Protein AF-A0A522PBI0-F1 (afdb_monomer_lite)

Structure (mmCIF, N/CA/C/O backbone):
data_AF-A0A522PBI0-F1
#
_entry.id   AF-A0A522PBI0-F1
#
loop_
_atom_site.group_PDB
_atom_site.id
_atom_site.type_symbol
_atom_site.label_atom_id
_atom_site.label_alt_id
_atom_site.label_comp_id
_atom_site.label_asym_id
_atom_site.label_entity_id
_atom_site.label_seq_id
_atom_site.pdbx_PDB_ins_code
_atom_site.Cartn_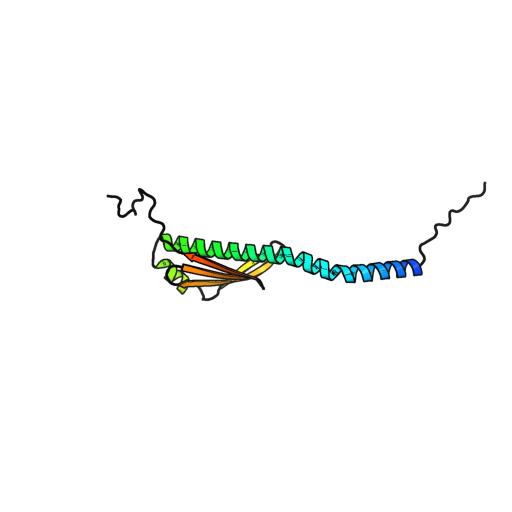x
_atom_site.Cartn_y
_atom_site.Cartn_z
_atom_site.occupancy
_atom_site.B_iso_or_equiv
_atom_site.auth_seq_id
_atom_site.auth_comp_id
_atom_site.auth_asym_id
_atom_site.auth_atom_id
_atom_site.pdbx_PDB_model_num
ATOM 1 N N . MET A 1 1 ? 15.827 -2.558 -77.755 1.00 40.59 1 MET A N 1
ATOM 2 C CA . MET A 1 1 ? 15.287 -2.103 -76.453 1.00 40.59 1 MET A CA 1
ATOM 3 C C . MET A 1 1 ? 16.344 -2.374 -75.387 1.00 40.59 1 MET A C 1
ATOM 5 O O . MET A 1 1 ? 16.616 -3.532 -75.110 1.00 40.59 1 MET A O 1
ATOM 9 N N . LYS A 1 2 ? 17.043 -1.344 -74.885 1.00 42.75 2 LYS A N 1
ATOM 10 C CA . LYS A 1 2 ? 18.092 -1.505 -73.859 1.00 42.75 2 LYS A CA 1
ATOM 11 C C . LYS A 1 2 ? 17.439 -1.462 -72.476 1.00 42.75 2 LYS A C 1
ATOM 13 O O . LYS A 1 2 ? 16.909 -0.425 -72.088 1.00 42.75 2 LYS A O 1
ATOM 18 N N . ALA A 1 3 ? 17.465 -2.582 -71.759 1.00 52.06 3 ALA A N 1
ATOM 19 C CA . ALA A 1 3 ? 17.023 -2.655 -70.374 1.00 52.06 3 ALA A CA 1
ATOM 20 C C . ALA A 1 3 ? 18.019 -1.891 -69.488 1.00 52.0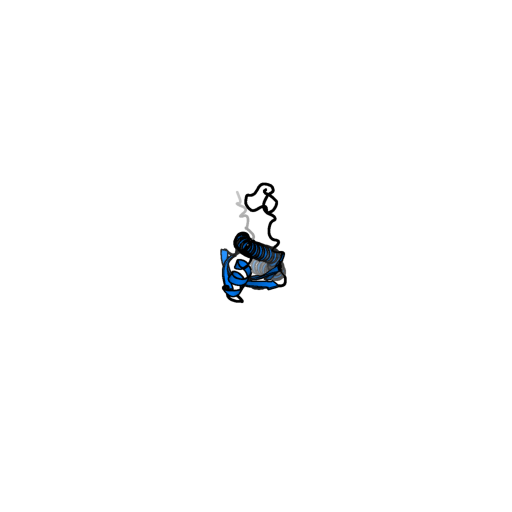6 3 ALA A C 1
ATOM 22 O O . ALA A 1 3 ? 19.147 -2.330 -69.266 1.00 52.06 3 ALA A O 1
ATOM 23 N N . VAL A 1 4 ? 1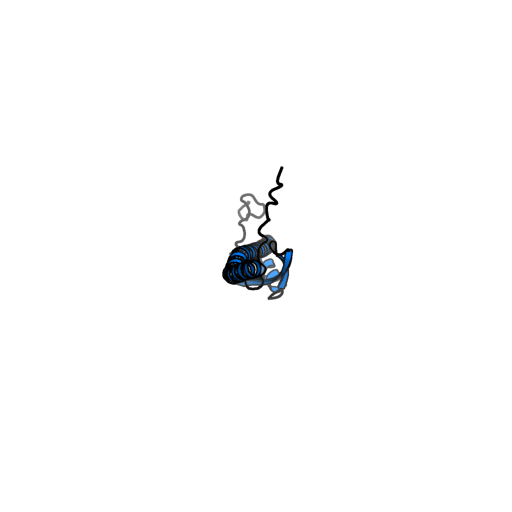7.609 -0.717 -69.011 1.00 50.19 4 VAL A N 1
ATOM 24 C CA . VAL A 1 4 ? 18.329 0.023 -67.975 1.00 50.19 4 VAL A CA 1
ATOM 25 C C . VAL A 1 4 ? 18.123 -0.733 -66.667 1.00 50.19 4 VAL A C 1
ATOM 27 O O . VAL A 1 4 ? 17.079 -0.622 -66.028 1.00 50.19 4 VAL A O 1
ATOM 30 N N . VAL A 1 5 ? 19.112 -1.537 -66.279 1.00 55.44 5 VAL A N 1
ATOM 31 C CA . VAL A 1 5 ? 19.156 -2.154 -64.952 1.00 55.44 5 VAL A CA 1
ATOM 32 C C . VAL A 1 5 ? 19.304 -1.020 -63.938 1.00 55.44 5 VAL A C 1
ATOM 34 O O . VAL A 1 5 ? 20.379 -0.437 -63.790 1.00 55.44 5 VAL A O 1
ATOM 37 N N . ARG A 1 6 ? 18.206 -0.664 -63.260 1.00 55.50 6 ARG A N 1
ATOM 38 C CA . ARG A 1 6 ? 18.229 0.211 -62.084 1.00 55.50 6 ARG A CA 1
ATOM 39 C C . ARG A 1 6 ? 19.097 -0.468 -61.028 1.00 55.50 6 ARG A C 1
ATOM 41 O O . ARG A 1 6 ? 18.646 -1.365 -60.325 1.00 55.50 6 ARG A O 1
ATOM 48 N N . ARG A 1 7 ? 20.361 -0.057 -60.941 1.00 53.59 7 ARG A N 1
ATOM 49 C CA . ARG A 1 7 ? 21.283 -0.458 -59.878 1.00 53.59 7 ARG A CA 1
ATOM 50 C C . ARG A 1 7 ? 20.688 0.052 -58.565 1.00 53.59 7 ARG A C 1
ATOM 52 O O . ARG A 1 7 ? 20.769 1.245 -58.278 1.00 53.59 7 ARG A O 1
ATOM 59 N N . ALA A 1 8 ? 20.038 -0.827 -57.808 1.00 58.94 8 ALA A N 1
ATOM 60 C CA . ALA A 1 8 ? 19.704 -0.554 -56.421 1.00 58.94 8 ALA A CA 1
ATOM 61 C C . ALA A 1 8 ? 21.031 -0.246 -55.716 1.00 58.94 8 ALA A C 1
ATOM 63 O O . ALA A 1 8 ? 21.901 -1.112 -55.617 1.00 58.94 8 ALA A O 1
ATOM 64 N N . ARG A 1 9 ? 21.247 1.019 -55.343 1.00 60.62 9 ARG A N 1
ATOM 65 C CA . ARG A 1 9 ? 22.403 1.431 -54.545 1.00 60.62 9 ARG A CA 1
ATOM 66 C C . ARG A 1 9 ? 22.200 0.818 -53.163 1.00 60.62 9 ARG A C 1
ATOM 68 O O . ARG A 1 9 ? 21.467 1.368 -52.350 1.00 60.62 9 ARG A O 1
ATOM 75 N N . GLY A 1 10 ? 22.740 -0.382 -52.969 1.00 59.94 10 GLY A N 1
ATOM 76 C CA . GLY A 1 10 ? 22.732 -1.060 -51.682 1.00 59.94 10 GLY A CA 1
ATOM 77 C C . GLY A 1 10 ? 23.488 -0.216 -50.665 1.00 59.94 10 GLY A C 1
ATOM 78 O O . GLY A 1 10 ? 24.574 0.279 -50.965 1.00 59.94 10 GLY A O 1
ATOM 79 N N . PHE A 1 11 ? 22.876 -0.044 -49.499 1.00 61.94 11 PHE A N 1
ATOM 80 C CA . PHE A 1 11 ? 23.468 0.584 -48.324 1.00 61.94 11 PHE A CA 1
ATOM 81 C C . PHE A 1 11 ? 24.861 -0.013 -48.081 1.00 61.94 11 PHE A C 1
ATOM 83 O O . PHE A 1 11 ? 25.011 -1.236 -47.997 1.00 61.94 11 PHE A O 1
ATOM 90 N N . GLY A 1 12 ? 25.891 0.829 -48.031 1.00 81.31 12 GLY A N 1
ATOM 91 C CA . GLY A 1 12 ? 27.254 0.353 -47.804 1.00 81.31 12 GLY A CA 1
ATOM 92 C C . GLY A 1 12 ? 27.410 -0.190 -46.382 1.00 81.31 12 GLY A C 1
ATOM 93 O O . GLY A 1 12 ? 26.799 0.328 -45.451 1.00 81.31 12 GLY A O 1
ATOM 94 N N . LEU A 1 13 ? 28.273 -1.191 -46.178 1.00 81.69 13 LEU A N 1
ATOM 95 C CA . LEU A 1 13 ? 28.585 -1.718 -44.836 1.00 81.69 13 LEU A CA 1
ATOM 96 C C . LEU A 1 13 ? 29.036 -0.604 -43.871 1.00 81.69 13 LEU A C 1
ATOM 98 O O . LEU A 1 13 ? 28.655 -0.589 -42.705 1.00 81.69 13 LEU A O 1
ATOM 102 N N . VAL A 1 14 ? 29.783 0.375 -44.385 1.00 83.69 14 VAL A N 1
ATOM 103 C CA . VAL A 1 14 ? 30.196 1.573 -43.638 1.00 83.69 14 VAL A CA 1
ATOM 104 C C . VAL A 1 14 ? 28.991 2.412 -43.206 1.00 83.69 14 VAL A C 1
ATOM 106 O O . VAL A 1 14 ? 28.922 2.845 -42.061 1.00 83.69 14 VAL A O 1
ATOM 109 N N . GLU A 1 15 ? 28.014 2.603 -44.090 1.00 83.19 15 GLU A N 1
ATOM 110 C CA . GLU A 1 15 ? 26.797 3.369 -43.810 1.00 83.19 15 GLU A CA 1
ATOM 111 C C . GLU A 1 15 ? 25.956 2.684 -42.722 1.00 83.19 15 GLU A C 1
ATOM 113 O O . GLU A 1 15 ? 25.477 3.340 -41.800 1.00 83.19 15 GLU A O 1
ATOM 118 N N . ALA A 1 16 ? 25.873 1.349 -42.750 1.00 85.19 16 ALA A N 1
ATOM 119 C CA . ALA A 1 16 ? 25.211 0.568 -41.706 1.00 85.19 16 ALA A CA 1
ATOM 120 C C . ALA A 1 16 ? 25.903 0.700 -40.336 1.00 85.19 16 ALA A C 1
ATOM 122 O O . ALA A 1 16 ? 25.226 0.860 -39.321 1.00 85.19 16 ALA A O 1
ATOM 123 N N . ILE A 1 17 ? 27.241 0.682 -40.293 1.00 88.25 17 ILE A N 1
ATOM 124 C CA . ILE A 1 17 ? 28.011 0.866 -39.050 1.00 88.25 17 ILE A CA 1
ATOM 125 C C . ILE A 1 17 ? 27.796 2.270 -38.481 1.00 88.25 17 ILE A C 1
ATOM 127 O O . ILE A 1 17 ? 27.589 2.418 -37.277 1.00 88.25 17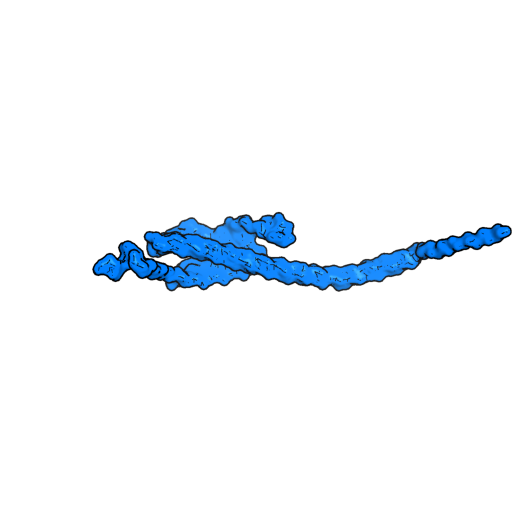 ILE A O 1
ATOM 131 N N . VAL A 1 18 ? 27.803 3.298 -39.335 1.00 90.25 18 VAL A N 1
ATOM 132 C CA . VAL A 1 18 ? 27.554 4.682 -38.911 1.00 90.25 18 VAL A CA 1
ATOM 133 C C . VAL A 1 18 ? 26.144 4.825 -38.339 1.00 90.25 18 VAL A C 1
ATOM 135 O O . VAL A 1 18 ? 25.986 5.378 -37.251 1.00 90.25 18 VAL A O 1
ATOM 138 N N . VAL A 1 19 ? 25.127 4.276 -39.010 1.00 91.50 19 VAL A N 1
ATOM 139 C CA . VAL A 1 19 ? 23.743 4.295 -38.509 1.00 91.50 19 VAL A CA 1
ATOM 140 C C . VAL A 1 19 ? 23.633 3.568 -37.168 1.00 91.50 19 VAL A C 1
ATOM 142 O O . VAL A 1 19 ? 23.056 4.118 -36.231 1.00 91.50 19 VAL A O 1
ATOM 145 N N . LEU A 1 20 ? 24.230 2.381 -37.028 1.00 91.12 20 LEU A N 1
ATOM 146 C CA . LEU A 1 20 ? 24.244 1.646 -35.758 1.00 91.12 20 LEU A CA 1
ATOM 147 C C . LEU A 1 20 ? 24.949 2.428 -34.644 1.00 91.12 20 LEU A C 1
ATOM 149 O O . LEU A 1 20 ? 24.462 2.440 -33.516 1.00 91.12 20 LEU A O 1
ATOM 153 N N . GLY A 1 21 ? 26.048 3.119 -34.953 1.00 89.38 21 GLY A N 1
ATOM 154 C CA . GLY A 1 21 ? 26.751 3.980 -34.002 1.00 89.38 21 GLY A CA 1
ATOM 155 C C . GLY A 1 21 ? 25.884 5.143 -33.518 1.00 89.38 21 GLY A C 1
ATOM 156 O O . GLY A 1 21 ? 25.787 5.380 -32.315 1.00 89.38 21 GLY A O 1
ATOM 157 N N . ILE A 1 22 ? 25.191 5.827 -34.435 1.00 92.88 22 ILE A N 1
ATOM 158 C CA . ILE A 1 22 ? 24.268 6.919 -34.091 1.00 92.88 22 ILE A CA 1
ATOM 159 C C . ILE A 1 22 ? 23.124 6.398 -33.218 1.00 92.88 22 ILE A C 1
ATOM 161 O O . ILE A 1 22 ? 22.823 7.005 -32.188 1.00 92.88 22 ILE A O 1
ATOM 165 N N . VAL A 1 23 ? 22.517 5.266 -33.591 1.00 92.06 23 VAL A N 1
ATOM 166 C CA . VAL A 1 23 ? 21.437 4.627 -32.821 1.00 92.06 23 VAL A CA 1
ATOM 167 C C . VAL A 1 23 ? 21.922 4.232 -31.426 1.00 92.06 23 VAL A C 1
ATOM 169 O O . VAL A 1 23 ? 21.246 4.514 -30.442 1.00 92.06 23 VAL A O 1
ATOM 172 N N . ALA A 1 24 ? 23.109 3.638 -31.307 1.00 90.44 24 ALA A N 1
ATOM 173 C CA . ALA A 1 24 ? 23.665 3.245 -30.016 1.00 90.44 24 ALA A CA 1
ATOM 174 C C . ALA A 1 24 ? 23.884 4.455 -29.093 1.00 90.44 24 ALA A C 1
ATOM 176 O O . ALA A 1 24 ? 23.491 4.416 -27.927 1.00 90.44 24 ALA A O 1
ATOM 177 N N . ILE A 1 25 ? 24.443 5.551 -29.619 1.00 91.56 25 ILE A N 1
ATOM 178 C CA . ILE A 1 25 ? 24.665 6.788 -28.856 1.00 91.56 25 ILE A CA 1
ATOM 179 C C . ILE A 1 25 ? 23.330 7.416 -28.434 1.00 91.56 25 ILE A C 1
ATOM 181 O O . ILE A 1 25 ? 23.177 7.823 -27.282 1.00 91.56 25 ILE A O 1
ATOM 185 N N . THR A 1 26 ? 22.341 7.463 -29.332 1.00 90.50 26 THR A N 1
ATOM 186 C CA . THR A 1 26 ? 21.016 8.018 -29.004 1.00 90.50 26 THR A CA 1
ATOM 187 C C . THR A 1 26 ? 20.281 7.173 -27.970 1.00 90.50 26 THR A C 1
ATOM 189 O O . THR A 1 26 ? 19.737 7.728 -27.017 1.00 90.50 26 THR A O 1
ATOM 192 N N . VAL A 1 27 ? 20.306 5.843 -28.086 1.00 90.25 27 VAL A N 1
ATOM 193 C CA . VAL A 1 27 ? 19.708 4.952 -27.080 1.00 90.25 27 VAL A CA 1
ATOM 194 C C . VAL A 1 27 ? 20.407 5.112 -25.732 1.00 90.25 27 VAL A C 1
ATOM 196 O O . VAL A 1 27 ? 19.726 5.252 -24.719 1.00 90.25 27 VAL A O 1
ATOM 199 N N . ALA A 1 28 ? 21.742 5.164 -25.702 1.00 86.38 28 ALA A N 1
ATOM 200 C CA . ALA A 1 28 ? 22.496 5.364 -24.465 1.00 86.38 28 ALA A CA 1
ATOM 201 C C . ALA A 1 28 ? 22.165 6.706 -23.786 1.00 86.38 28 ALA A C 1
ATOM 203 O O . ALA A 1 28 ? 22.040 6.759 -22.563 1.00 86.38 28 ALA A O 1
ATOM 204 N N . ALA A 1 29 ? 21.966 7.772 -24.567 1.00 86.12 29 ALA A N 1
ATOM 205 C CA . ALA A 1 29 ? 21.590 9.084 -24.047 1.00 86.12 29 ALA A CA 1
ATOM 206 C C . ALA A 1 29 ? 20.147 9.127 -23.504 1.00 86.12 29 ALA A C 1
ATOM 208 O O . ALA A 1 29 ? 19.880 9.797 -22.507 1.00 86.12 29 ALA A O 1
ATOM 209 N N . VAL A 1 30 ? 19.211 8.409 -24.135 1.00 86.75 30 VAL A N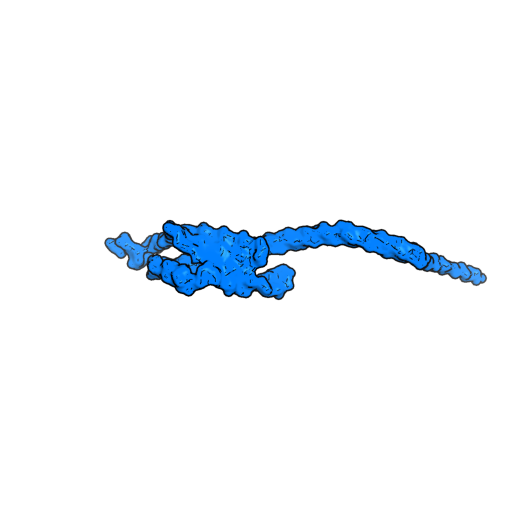 1
ATOM 210 C CA . VAL A 1 30 ? 17.773 8.461 -23.803 1.00 86.75 30 VAL A CA 1
ATOM 211 C C . VAL A 1 30 ? 17.370 7.435 -22.734 1.00 86.75 30 VAL A C 1
ATOM 213 O O . VAL A 1 30 ? 16.464 7.695 -21.940 1.00 86.75 30 VAL A O 1
ATOM 216 N N . ALA A 1 31 ? 18.058 6.295 -22.650 1.00 82.81 31 ALA A N 1
ATOM 217 C CA . ALA A 1 31 ? 17.786 5.235 -21.678 1.00 82.81 31 ALA A CA 1
ATOM 218 C C . ALA A 1 31 ? 17.663 5.715 -20.212 1.00 82.81 31 ALA A C 1
ATOM 220 O O . ALA A 1 31 ? 16.660 5.382 -19.574 1.00 82.81 31 ALA A O 1
ATOM 221 N N . PRO A 1 32 ? 18.591 6.518 -19.642 1.00 78.62 32 PRO A N 1
ATOM 222 C CA . PRO A 1 32 ? 18.458 6.973 -18.255 1.00 78.62 32 PRO A CA 1
ATOM 223 C C . PRO A 1 32 ? 17.228 7.867 -18.040 1.00 78.62 32 PRO A C 1
ATOM 225 O O . PRO A 1 32 ? 16.554 7.747 -17.016 1.00 78.62 32 PRO A O 1
ATOM 228 N N . ALA A 1 33 ? 16.883 8.713 -19.015 1.00 76.94 33 ALA A N 1
ATOM 229 C CA . ALA A 1 33 ? 15.689 9.554 -18.948 1.00 76.94 33 ALA A CA 1
ATOM 230 C C . ALA A 1 33 ? 14.404 8.710 -18.953 1.00 76.94 33 ALA A C 1
ATOM 232 O O . ALA A 1 33 ? 13.494 8.972 -18.166 1.00 76.94 33 ALA A O 1
ATOM 233 N N . LEU A 1 34 ? 14.353 7.648 -19.764 1.00 77.12 34 LEU A N 1
ATOM 234 C CA . LEU A 1 34 ? 13.234 6.702 -19.773 1.00 77.12 34 LEU A CA 1
ATOM 235 C C . LEU A 1 34 ? 13.112 5.938 -18.449 1.00 77.12 34 LEU A C 1
ATOM 237 O O . LEU A 1 34 ? 12.003 5.766 -17.942 1.00 77.12 34 LEU A O 1
ATOM 241 N N . HIS A 1 35 ? 14.232 5.533 -17.844 1.00 75.88 35 HIS A N 1
ATOM 242 C CA . HIS A 1 35 ? 14.222 4.890 -16.529 1.00 75.88 35 HIS A CA 1
ATOM 243 C C . HIS A 1 35 ? 13.685 5.815 -15.429 1.00 75.88 35 HIS A C 1
ATOM 245 O O . HIS A 1 35 ? 12.880 5.384 -14.601 1.00 75.88 35 HIS A O 1
ATOM 251 N N . LEU A 1 36 ? 14.075 7.092 -15.433 1.00 73.31 36 LEU A N 1
ATOM 252 C CA . LEU A 1 36 ? 13.557 8.080 -14.483 1.00 73.31 36 LEU A CA 1
ATOM 253 C C . LEU A 1 36 ? 12.071 8.381 -14.721 1.00 73.31 36 LEU A C 1
ATOM 255 O O . LEU A 1 36 ? 11.300 8.455 -13.760 1.00 73.31 36 LEU A O 1
ATOM 259 N N . ALA A 1 37 ? 11.656 8.488 -15.985 1.00 73.31 37 ALA A N 1
ATOM 260 C CA . ALA A 1 37 ? 10.262 8.702 -16.361 1.00 73.31 37 ALA A CA 1
ATOM 261 C C . ALA A 1 37 ? 9.366 7.527 -15.940 1.00 73.31 37 ALA A C 1
ATOM 263 O O . ALA A 1 37 ? 8.262 7.748 -15.450 1.00 73.31 37 ALA A O 1
ATOM 264 N N . ALA A 1 38 ? 9.853 6.287 -16.045 1.00 73.50 38 ALA A N 1
ATOM 265 C CA . ALA A 1 38 ? 9.139 5.097 -15.581 1.00 73.50 38 ALA A CA 1
ATOM 266 C C . ALA A 1 38 ? 9.088 4.983 -14.044 1.00 73.50 38 ALA A C 1
ATOM 268 O O . ALA A 1 38 ? 8.130 4.438 -13.492 1.00 73.50 38 ALA A O 1
ATOM 269 N N . ALA A 1 39 ? 10.079 5.526 -13.330 1.00 73.31 39 ALA A N 1
ATOM 270 C CA . ALA A 1 39 ? 10.130 5.470 -11.869 1.00 73.31 39 ALA A CA 1
ATOM 271 C C . ALA A 1 39 ? 9.089 6.380 -11.188 1.00 73.31 39 ALA A C 1
ATOM 273 O O . ALA A 1 39 ? 8.616 6.066 -10.094 1.00 73.31 39 ALA A O 1
ATOM 274 N N . ALA A 1 40 ? 8.712 7.501 -11.811 1.00 76.00 40 ALA A N 1
ATOM 275 C CA . ALA A 1 40 ? 7.738 8.444 -11.258 1.00 76.00 40 ALA A CA 1
ATOM 276 C C . ALA A 1 40 ? 6.326 7.842 -11.043 1.00 76.00 40 ALA A C 1
ATOM 278 O O . ALA A 1 40 ? 5.846 7.878 -9.903 1.00 76.00 40 ALA A O 1
ATOM 279 N N . PRO A 1 41 ? 5.665 7.235 -12.053 1.00 78.12 41 PRO A N 1
ATOM 280 C CA . PRO A 1 41 ? 4.355 6.613 -11.865 1.00 78.12 41 PRO A CA 1
ATOM 281 C C . PRO A 1 41 ? 4.425 5.411 -10.916 1.00 78.12 41 PRO A C 1
ATOM 283 O O . PRO A 1 41 ? 3.510 5.207 -10.121 1.00 78.12 41 PRO A O 1
ATOM 286 N N . GLN A 1 42 ? 5.537 4.667 -10.917 1.00 79.25 42 GLN A N 1
ATOM 287 C CA . GLN A 1 42 ? 5.751 3.560 -9.980 1.00 79.25 42 GLN A CA 1
ATOM 288 C C . GLN A 1 42 ? 5.791 4.033 -8.524 1.00 79.25 42 GLN A C 1
ATOM 290 O O . GLN A 1 42 ? 5.152 3.436 -7.658 1.00 79.25 42 GLN A O 1
ATOM 295 N N . ARG A 1 43 ? 6.491 5.136 -8.237 1.00 79.69 43 ARG A N 1
ATOM 296 C CA . ARG A 1 43 ? 6.526 5.728 -6.889 1.00 79.69 43 ARG A CA 1
ATOM 297 C C . ARG A 1 43 ? 5.149 6.221 -6.446 1.00 79.69 43 ARG A C 1
ATOM 299 O O . ARG A 1 43 ? 4.776 5.994 -5.296 1.00 79.69 43 ARG A O 1
ATOM 306 N N . ALA A 1 44 ? 4.394 6.861 -7.340 1.00 83.19 44 ALA A N 1
ATOM 307 C CA . ALA A 1 44 ? 3.042 7.334 -7.045 1.00 83.19 44 ALA A CA 1
ATOM 308 C C . ALA A 1 44 ? 2.089 6.168 -6.731 1.00 83.19 44 ALA A C 1
ATOM 310 O O . ALA A 1 44 ? 1.466 6.156 -5.669 1.00 83.19 44 ALA A O 1
ATOM 311 N N . ALA A 1 45 ? 2.065 5.140 -7.584 1.00 83.75 45 ALA A N 1
ATOM 312 C CA . ALA A 1 45 ? 1.235 3.955 -7.383 1.00 83.75 45 ALA A CA 1
ATOM 313 C C . ALA A 1 45 ? 1.562 3.230 -6.067 1.00 83.75 45 ALA A C 1
ATOM 315 O O . ALA A 1 45 ? 0.655 2.872 -5.316 1.00 83.75 45 ALA A O 1
ATOM 316 N N . ARG A 1 46 ? 2.852 3.075 -5.732 1.00 82.12 46 ARG A N 1
ATOM 317 C CA . ARG A 1 46 ? 3.288 2.480 -4.456 1.00 82.12 46 ARG A CA 1
ATOM 318 C C . ARG A 1 46 ? 2.852 3.304 -3.249 1.00 82.12 46 ARG A C 1
ATOM 320 O O . ARG A 1 46 ? 2.403 2.739 -2.254 1.00 82.12 46 ARG A O 1
ATOM 327 N N . ARG A 1 47 ? 2.931 4.636 -3.337 1.00 84.81 47 ARG A N 1
ATOM 328 C CA . ARG A 1 47 ? 2.470 5.540 -2.273 1.00 84.81 47 ARG A CA 1
ATOM 329 C C . ARG A 1 47 ? 0.965 5.420 -2.045 1.00 84.81 47 ARG A C 1
ATOM 331 O O . ARG A 1 47 ? 0.525 5.374 -0.897 1.00 84.81 47 ARG A O 1
ATOM 338 N N . ASP A 1 48 ? 0.183 5.341 -3.115 1.00 86.81 48 ASP A N 1
ATOM 339 C CA . ASP A 1 48 ? -1.267 5.183 -3.019 1.00 86.81 48 ASP A CA 1
ATOM 340 C C . ASP A 1 48 ? -1.659 3.801 -2.501 1.00 86.81 48 ASP A C 1
ATOM 342 O O . ASP A 1 48 ? -2.568 3.691 -1.677 1.00 86.81 48 ASP A O 1
ATOM 346 N N . ALA A 1 49 ? -0.940 2.753 -2.903 1.00 85.38 49 ALA A N 1
ATOM 347 C CA . ALA A 1 49 ? -1.135 1.409 -2.379 1.00 85.38 49 ALA A CA 1
ATOM 348 C C . ALA A 1 49 ? -0.840 1.342 -0.868 1.00 85.38 49 ALA A C 1
ATOM 350 O O . ALA A 1 49 ? -1.668 0.841 -0.104 1.00 85.38 49 ALA A O 1
ATOM 351 N N . ALA A 1 50 ? 0.271 1.937 -0.415 1.00 84.31 50 ALA A N 1
ATOM 352 C CA . ALA A 1 50 ? 0.614 2.027 1.005 1.00 84.31 50 ALA A CA 1
ATOM 353 C C . ALA A 1 50 ? -0.445 2.809 1.806 1.00 84.31 50 ALA A C 1
ATOM 355 O O . ALA A 1 50 ? -0.858 2.378 2.882 1.00 84.31 50 ALA A O 1
ATOM 356 N N . ARG A 1 51 ? -0.967 3.915 1.254 1.00 86.81 51 ARG A N 1
ATOM 357 C CA . ARG A 1 51 ? -2.067 4.687 1.862 1.00 86.81 51 ARG A CA 1
ATOM 358 C C . ARG A 1 51 ? -3.373 3.900 1.948 1.00 86.81 51 ARG A C 1
ATOM 360 O O . ARG A 1 51 ? -4.040 3.956 2.977 1.00 86.81 51 ARG A O 1
ATOM 367 N N . ARG A 1 52 ? -3.760 3.183 0.888 1.00 87.88 52 ARG A N 1
ATOM 368 C CA . ARG A 1 52 ? -4.965 2.332 0.883 1.00 87.88 52 ARG A CA 1
ATOM 369 C C . ARG A 1 52 ? -4.857 1.232 1.931 1.00 87.88 52 ARG A C 1
ATOM 371 O O . ARG A 1 52 ? -5.814 0.995 2.660 1.00 87.88 52 ARG A O 1
ATOM 378 N N . LEU A 1 53 ? -3.685 0.615 2.043 1.00 85.56 53 LEU A N 1
ATOM 379 C CA . LEU A 1 53 ? -3.429 -0.403 3.051 1.00 85.56 53 LEU A CA 1
ATOM 380 C C . LEU A 1 53 ? -3.535 0.184 4.463 1.00 85.56 53 LEU A C 1
ATOM 382 O O . LEU A 1 53 ? -4.264 -0.366 5.285 1.00 85.56 53 LEU A O 1
ATOM 386 N N . ALA A 1 54 ? -2.898 1.332 4.723 1.00 84.62 54 ALA A N 1
ATOM 387 C CA . ALA A 1 54 ? -3.000 2.019 6.011 1.00 84.62 54 ALA A CA 1
ATOM 388 C C . ALA A 1 54 ? -4.463 2.322 6.380 1.00 84.62 54 ALA A C 1
ATOM 390 O O . ALA A 1 54 ? -4.896 2.023 7.490 1.00 84.62 54 ALA A O 1
ATOM 391 N N . ARG A 1 55 ? -5.260 2.826 5.426 1.00 87.38 55 ARG A N 1
ATOM 392 C CA . ARG A 1 55 ? -6.700 3.066 5.622 1.00 87.38 55 ARG A CA 1
ATOM 393 C C . ARG A 1 55 ? -7.466 1.792 5.954 1.00 87.38 55 ARG A C 1
ATOM 395 O O . ARG A 1 55 ? -8.260 1.804 6.884 1.00 87.38 55 ARG A O 1
ATOM 402 N N . ASN A 1 56 ? -7.227 0.696 5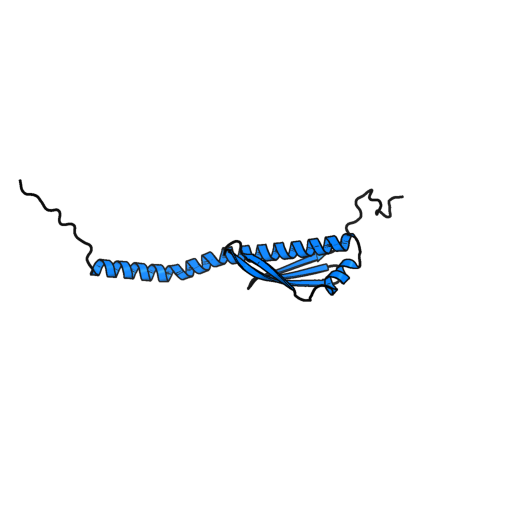.236 1.00 87.44 56 ASN A N 1
ATOM 403 C CA . ASN A 1 56 ? -7.907 -0.573 5.502 1.00 87.44 56 ASN A CA 1
ATOM 404 C C . ASN A 1 56 ? -7.601 -1.102 6.911 1.00 87.44 56 ASN A C 1
ATOM 406 O O . ASN A 1 56 ? -8.497 -1.615 7.580 1.00 87.44 56 ASN A O 1
ATOM 410 N N . VAL A 1 57 ? -6.359 -0.938 7.380 1.00 84.50 57 VAL A N 1
ATOM 411 C CA . VAL A 1 57 ? -5.971 -1.288 8.755 1.00 84.50 57 VAL A CA 1
ATOM 412 C C . VAL A 1 57 ? -6.721 -0.415 9.760 1.00 84.50 57 VAL A C 1
ATOM 414 O O . VAL A 1 57 ? -7.351 -0.953 10.667 1.00 84.50 57 VAL A O 1
ATOM 417 N N . ILE A 1 58 ? -6.741 0.908 9.568 1.00 84.81 58 ILE A N 1
ATOM 418 C CA . ILE A 1 58 ? -7.463 1.830 10.458 1.00 84.81 58 ILE A CA 1
ATOM 419 C C . ILE A 1 58 ? -8.964 1.529 10.485 1.00 84.81 58 ILE A C 1
ATOM 421 O O . ILE A 1 58 ? -9.554 1.478 11.559 1.00 84.81 58 ILE A O 1
ATOM 425 N N . VAL A 1 59 ? -9.588 1.281 9.330 1.00 86.06 59 VAL A N 1
ATOM 426 C CA . VAL A 1 59 ? -11.013 0.920 9.245 1.00 86.06 59 VAL A CA 1
ATOM 427 C C . VAL A 1 59 ? -11.294 -0.354 10.034 1.00 86.06 59 VAL A C 1
ATOM 429 O O . VAL A 1 59 ? -12.282 -0.409 10.761 1.00 86.06 59 VAL A O 1
ATOM 432 N N . ARG A 1 60 ? -10.414 -1.356 9.954 1.00 82.31 60 ARG A N 1
ATOM 433 C CA . ARG A 1 60 ? -10.557 -2.595 10.725 1.00 82.31 60 ARG A CA 1
ATOM 434 C C . ARG A 1 60 ? -10.386 -2.364 12.228 1.00 82.31 60 ARG A C 1
ATOM 436 O O . ARG A 1 60 ? -11.162 -2.907 13.006 1.00 82.31 60 ARG A O 1
ATOM 443 N N . MET A 1 61 ? -9.422 -1.536 12.635 1.00 78.56 61 MET A N 1
ATOM 444 C CA . MET A 1 61 ? -9.232 -1.166 14.044 1.00 78.56 61 MET A CA 1
ATOM 445 C C . MET A 1 61 ? -10.429 -0.369 14.583 1.00 78.56 61 MET A C 1
ATOM 447 O O . MET A 1 61 ? -10.897 -0.644 15.682 1.00 78.56 61 MET A O 1
ATOM 451 N N . ARG A 1 62 ? -10.989 0.548 13.784 1.00 80.25 62 ARG A N 1
ATOM 452 C CA . ARG A 1 62 ? -12.216 1.288 14.119 1.00 80.25 62 ARG A CA 1
ATOM 453 C C . ARG A 1 62 ? -13.440 0.375 14.192 1.00 80.25 62 ARG A C 1
ATOM 455 O O . ARG A 1 62 ? -14.289 0.564 15.051 1.00 80.25 62 ARG A O 1
ATOM 462 N N . ALA A 1 63 ? -13.555 -0.607 13.301 1.00 80.50 63 ALA A N 1
ATOM 463 C CA . ALA A 1 63 ? -14.653 -1.568 13.351 1.00 80.50 63 ALA A CA 1
ATOM 464 C C . ALA A 1 63 ? -14.605 -2.402 14.639 1.00 80.50 63 ALA A C 1
ATOM 466 O O . ALA A 1 63 ? -15.642 -2.641 15.243 1.00 80.50 63 ALA A O 1
ATOM 467 N N . ALA A 1 64 ? -13.411 -2.788 15.095 1.00 73.88 64 ALA A N 1
ATOM 468 C CA . ALA A 1 64 ? -13.256 -3.479 16.370 1.00 73.88 64 ALA A CA 1
ATOM 469 C C . ALA A 1 64 ? -13.591 -2.580 17.572 1.00 73.88 64 ALA A C 1
ATOM 471 O O . ALA A 1 64 ? -14.263 -3.023 18.497 1.00 73.88 64 ALA A O 1
ATOM 472 N N . SER A 1 65 ? -13.198 -1.303 17.520 1.00 72.25 65 SER A N 1
ATOM 473 C CA . SER A 1 65 ? -13.490 -0.324 18.576 1.00 72.25 65 SER A CA 1
ATOM 474 C C . SER A 1 65 ? -14.967 0.045 18.697 1.00 72.25 65 SER A C 1
ATOM 476 O O . SER A 1 65 ? -15.356 0.683 19.667 1.00 72.25 65 SER A O 1
ATOM 478 N N . ALA A 1 66 ? -15.783 -0.258 17.685 1.00 71.25 66 ALA A N 1
ATOM 479 C CA . ALA A 1 66 ? -17.201 0.088 17.688 1.00 71.25 66 ALA A CA 1
ATOM 480 C C . ALA A 1 66 ? -18.016 -0.747 18.688 1.00 71.25 66 ALA A C 1
ATOM 482 O O . ALA A 1 66 ? -19.120 -0.345 19.040 1.00 71.25 66 ALA A O 1
ATOM 483 N N . TYR A 1 67 ? -17.487 -1.895 19.117 1.00 66.56 67 TYR A N 1
ATOM 484 C CA . TYR A 1 67 ? -18.188 -2.839 19.990 1.00 66.56 67 TYR A CA 1
ATOM 485 C C . TYR A 1 67 ? -17.605 -2.898 21.406 1.00 66.56 67 TYR A C 1
ATOM 487 O O . TYR A 1 67 ? -18.320 -3.268 22.331 1.00 66.56 67 TYR A O 1
ATOM 495 N N . ASP A 1 68 ? -16.331 -2.536 21.577 1.00 70.75 68 ASP A N 1
ATOM 496 C CA . ASP A 1 68 ? -15.634 -2.541 22.863 1.00 70.75 68 ASP A CA 1
ATOM 497 C C . ASP A 1 68 ? -14.507 -1.492 22.853 1.00 70.75 68 ASP A C 1
ATOM 499 O O . ASP A 1 68 ? -13.647 -1.477 21.965 1.00 70.75 68 ASP A O 1
ATOM 503 N N . GLU A 1 69 ? -14.507 -0.607 23.852 1.00 67.81 69 GLU A N 1
ATOM 504 C CA . GLU A 1 69 ? -13.494 0.437 24.036 1.00 67.81 69 GLU A CA 1
ATOM 505 C C . GLU A 1 69 ? -12.095 -0.155 24.292 1.00 67.81 69 GLU A C 1
ATOM 507 O O . GLU A 1 69 ? -11.087 0.425 23.875 1.00 67.81 69 GLU A O 1
ATOM 512 N N . GLY A 1 70 ? -12.021 -1.343 24.904 1.00 70.06 70 GLY A N 1
ATOM 513 C CA . GLY A 1 70 ? -10.779 -2.077 25.155 1.00 70.06 70 GLY A CA 1
ATOM 514 C C . GLY A 1 70 ? -10.241 -2.840 23.941 1.00 70.06 70 GLY A C 1
ATOM 515 O O . GLY A 1 70 ? -9.046 -3.157 23.890 1.00 70.06 70 GLY A O 1
ATOM 516 N N . ALA A 1 71 ? -11.072 -3.088 22.921 1.00 72.56 71 ALA A N 1
ATOM 517 C CA . ALA A 1 71 ? -10.712 -3.946 21.792 1.00 72.56 71 ALA A CA 1
ATOM 518 C C . ALA A 1 71 ? -9.537 -3.409 20.970 1.00 72.56 71 ALA A C 1
ATOM 520 O O . ALA A 1 71 ? -8.786 -4.190 20.395 1.00 72.56 71 ALA A O 1
ATOM 521 N N . VAL A 1 72 ? -9.337 -2.090 20.915 1.00 72.88 72 VAL A N 1
ATOM 522 C CA . VAL A 1 72 ? -8.234 -1.478 20.152 1.00 72.88 72 VAL A CA 1
ATOM 523 C C . VAL A 1 72 ? -6.902 -1.698 20.838 1.00 72.88 72 VAL A C 1
ATOM 525 O O . VAL A 1 72 ? -5.936 -2.073 20.173 1.00 72.88 72 VAL A O 1
ATOM 528 N N . ALA A 1 73 ? -6.846 -1.480 22.151 1.00 74.00 73 ALA A N 1
ATOM 529 C CA . ALA A 1 73 ? -5.643 -1.726 22.930 1.00 74.00 73 ALA A CA 1
ATOM 530 C C . ALA A 1 73 ? -5.296 -3.220 22.881 1.00 74.00 73 ALA A C 1
ATOM 532 O O . ALA A 1 73 ? -4.148 -3.572 22.620 1.00 74.00 73 ALA A O 1
ATOM 533 N N . ALA A 1 74 ? -6.306 -4.090 23.001 1.00 75.25 74 ALA A N 1
ATOM 534 C CA . ALA A 1 74 ? -6.148 -5.533 22.857 1.00 75.25 74 ALA A CA 1
ATOM 535 C C . ALA A 1 74 ? -5.663 -5.940 21.453 1.00 75.25 74 ALA A C 1
ATOM 537 O O . ALA A 1 74 ? -4.734 -6.731 21.339 1.00 75.25 74 ALA A O 1
ATOM 538 N N . LEU A 1 75 ? -6.221 -5.371 20.378 1.00 74.25 75 LEU A N 1
ATOM 539 C CA . LEU A 1 75 ? -5.767 -5.615 19.002 1.00 74.25 75 LEU A CA 1
ATOM 540 C C . LEU A 1 75 ? -4.343 -5.127 18.770 1.00 74.25 75 LEU A C 1
ATOM 542 O O . LEU A 1 75 ? -3.555 -5.824 18.142 1.00 74.25 75 LEU A O 1
ATOM 546 N N . THR A 1 76 ? -4.011 -3.941 19.271 1.00 73.56 76 THR A N 1
ATOM 547 C CA . THR A 1 76 ? -2.671 -3.363 19.124 1.00 73.56 76 THR A CA 1
ATOM 548 C C . THR A 1 76 ? -1.640 -4.185 19.898 1.00 73.56 76 THR A C 1
ATOM 550 O O . THR A 1 76 ? -0.538 -4.381 19.403 1.00 73.56 76 THR A O 1
ATOM 553 N N . ALA A 1 77 ? -2.009 -4.720 21.066 1.00 75.75 77 ALA A N 1
ATOM 554 C CA . ALA A 1 77 ? -1.164 -5.609 21.859 1.00 75.75 77 ALA A CA 1
ATOM 555 C C . ALA A 1 77 ? -1.059 -7.032 21.278 1.00 75.75 77 ALA A C 1
ATOM 557 O O . ALA A 1 77 ? -0.022 -7.675 21.417 1.00 75.75 77 ALA A O 1
ATOM 558 N N . ALA A 1 78 ? -2.120 -7.534 20.637 1.00 77.06 78 ALA A N 1
ATOM 559 C CA . ALA A 1 78 ? -2.140 -8.852 20.003 1.00 77.06 78 ALA A CA 1
ATOM 560 C C . ALA A 1 78 ? -1.408 -8.871 18.655 1.00 77.06 78 ALA A C 1
ATOM 562 O O . ALA A 1 78 ? -0.921 -9.917 18.220 1.00 77.06 78 ALA A O 1
ATOM 563 N N . LEU A 1 79 ? -1.348 -7.729 17.969 1.00 73.50 79 LEU A N 1
ATOM 564 C CA . LEU A 1 79 ? -0.592 -7.590 16.737 1.00 73.50 79 LEU A CA 1
ATOM 565 C C . LEU A 1 79 ? 0.911 -7.535 17.047 1.00 73.50 79 LEU A C 1
ATOM 567 O O . LEU A 1 79 ? 1.332 -6.868 17.992 1.00 73.50 79 LEU A O 1
ATOM 571 N N . PRO A 1 80 ? 1.753 -8.184 16.226 1.00 74.00 80 PRO A N 1
ATOM 572 C CA . PRO A 1 80 ? 3.186 -7.948 16.278 1.00 74.00 80 PRO A CA 1
ATOM 573 C C . PRO A 1 80 ? 3.475 -6.454 16.092 1.00 74.00 80 PRO A C 1
ATOM 575 O O . PRO A 1 80 ? 2.820 -5.802 15.280 1.00 74.00 80 PRO A O 1
ATOM 578 N N . ALA A 1 81 ? 4.505 -5.930 16.764 1.00 74.56 81 ALA A N 1
ATOM 579 C CA . ALA A 1 81 ? 4.919 -4.529 16.608 1.00 74.56 81 ALA A CA 1
ATOM 580 C C . ALA A 1 81 ? 5.141 -4.136 15.132 1.00 74.56 81 ALA A C 1
ATOM 582 O O . ALA A 1 81 ? 4.888 -2.999 14.736 1.00 74.56 81 ALA A O 1
ATOM 583 N N . VAL A 1 82 ? 5.578 -5.102 14.314 1.00 78.50 82 VAL A N 1
ATOM 584 C CA . VAL A 1 82 ? 5.621 -5.012 12.855 1.00 78.50 82 VAL A CA 1
ATOM 585 C C . VAL A 1 82 ? 5.142 -6.334 12.261 1.00 78.50 82 VAL A C 1
ATOM 587 O O . VAL A 1 82 ? 5.672 -7.390 12.607 1.00 78.50 82 VAL A O 1
ATOM 590 N N . TRP A 1 83 ? 4.197 -6.294 11.323 1.00 81.88 83 TRP A N 1
ATOM 591 C CA . TRP A 1 83 ? 3.802 -7.473 10.544 1.00 81.88 83 TRP A CA 1
ATOM 592 C C . TRP A 1 83 ? 3.911 -7.225 9.042 1.00 81.88 83 TRP A C 1
ATOM 594 O O . TRP A 1 83 ? 4.013 -6.084 8.589 1.00 81.88 83 TRP A O 1
ATOM 604 N N . THR A 1 84 ? 3.926 -8.310 8.260 1.00 83.00 84 THR A N 1
ATOM 605 C CA . THR A 1 84 ? 4.088 -8.232 6.804 1.00 83.00 84 THR A CA 1
ATOM 606 C C . THR A 1 84 ? 2.893 -8.788 6.051 1.00 83.00 84 THR A C 1
ATOM 608 O O . THR A 1 84 ? 2.302 -9.787 6.454 1.00 83.00 84 THR A O 1
ATOM 611 N N . VAL A 1 85 ? 2.539 -8.134 4.945 1.00 82.25 85 VAL A N 1
ATOM 612 C CA . VAL A 1 85 ? 1.482 -8.582 4.031 1.00 82.25 85 VAL A CA 1
ATOM 613 C C . VAL A 1 85 ? 2.017 -8.565 2.605 1.00 82.25 85 VAL A C 1
ATOM 615 O O . VAL A 1 85 ? 2.704 -7.623 2.202 1.00 82.25 85 VAL A O 1
ATOM 618 N N . ALA A 1 86 ? 1.716 -9.619 1.845 1.00 82.94 86 ALA A N 1
ATOM 619 C CA . ALA A 1 86 ? 2.005 -9.664 0.419 1.00 82.94 86 ALA A CA 1
ATOM 620 C C . ALA A 1 86 ? 1.027 -8.753 -0.332 1.00 82.94 86 ALA A C 1
ATOM 622 O O . ALA A 1 86 ? -0.187 -8.846 -0.153 1.00 82.94 86 ALA A O 1
ATOM 623 N N . LEU A 1 87 ? 1.562 -7.882 -1.178 1.00 80.38 87 LEU A N 1
ATOM 624 C CA . LEU A 1 87 ? 0.795 -6.943 -1.977 1.00 80.38 87 LEU A CA 1
ATOM 625 C C . LEU A 1 87 ? 1.166 -7.120 -3.445 1.00 80.38 87 LEU A C 1
ATOM 627 O O . LEU A 1 87 ? 2.341 -7.049 -3.795 1.00 80.38 87 LEU A O 1
ATOM 631 N N . GLY A 1 88 ? 0.173 -7.340 -4.304 1.00 78.69 88 GLY A N 1
ATOM 632 C CA . GLY A 1 88 ? 0.396 -7.311 -5.746 1.00 78.69 88 GLY A CA 1
ATOM 633 C C . GLY A 1 88 ? 0.745 -5.894 -6.195 1.00 78.69 88 GLY A C 1
ATOM 634 O O . GLY A 1 88 ? -0.020 -4.964 -5.945 1.00 78.69 88 GLY A O 1
ATOM 635 N N . ASP A 1 89 ? 1.893 -5.728 -6.844 1.00 76.19 89 ASP A N 1
ATOM 636 C CA . ASP A 1 89 ? 2.273 -4.504 -7.536 1.00 76.19 89 ASP A CA 1
ATOM 637 C C . ASP A 1 89 ? 1.468 -4.431 -8.844 1.00 76.19 89 ASP A C 1
ATOM 639 O O . ASP A 1 89 ? 1.701 -5.234 -9.754 1.00 76.19 89 ASP A O 1
ATOM 643 N N . PRO A 1 90 ? 0.520 -3.485 -8.965 1.00 65.75 90 PRO A N 1
ATOM 644 C CA . PRO A 1 90 ? -0.354 -3.400 -10.129 1.00 65.75 90 PRO A CA 1
ATOM 645 C C . PRO A 1 90 ? 0.399 -3.044 -11.418 1.00 65.75 90 PRO A C 1
ATOM 647 O O . PRO A 1 90 ? -0.145 -3.240 -12.499 1.00 65.75 90 PRO A O 1
ATOM 650 N N . LEU A 1 91 ? 1.627 -2.520 -11.324 1.00 71.75 91 LEU A N 1
ATOM 651 C CA . LEU A 1 91 ? 2.416 -2.097 -12.483 1.00 71.75 91 LEU A CA 1
ATOM 652 C C . LEU A 1 91 ? 3.440 -3.143 -12.922 1.00 71.75 91 LEU A C 1
ATOM 654 O O . LEU A 1 91 ? 3.738 -3.234 -14.109 1.00 71.75 91 LEU A O 1
ATOM 658 N N . SER A 1 92 ? 4.003 -3.911 -11.986 1.00 72.81 92 SER A N 1
ATOM 659 C CA . SER A 1 92 ? 5.012 -4.932 -12.305 1.00 72.81 92 SER A CA 1
ATOM 660 C C . SER A 1 92 ? 4.476 -6.363 -12.289 1.00 72.81 92 SER A C 1
ATOM 662 O O . SER A 1 92 ? 5.186 -7.273 -12.713 1.00 72.81 92 SER A O 1
ATOM 664 N N . GLY A 1 93 ? 3.257 -6.584 -11.780 1.00 73.00 93 GLY A N 1
ATOM 665 C CA . GLY A 1 93 ? 2.679 -7.918 -11.581 1.00 73.00 93 GLY A CA 1
ATOM 666 C C . GLY A 1 93 ? 3.403 -8.753 -10.517 1.00 73.00 93 GLY A C 1
ATOM 667 O O . GLY A 1 93 ? 3.076 -9.920 -10.317 1.00 73.00 93 GLY A O 1
ATOM 668 N N . ARG A 1 94 ? 4.401 -8.178 -9.833 1.00 78.69 94 ARG A N 1
ATOM 669 C CA . ARG A 1 94 ? 5.174 -8.840 -8.778 1.00 78.69 94 ARG A CA 1
ATOM 670 C C . ARG A 1 94 ? 4.492 -8.670 -7.432 1.00 78.69 94 ARG A C 1
ATOM 672 O O . ARG A 1 94 ? 3.766 -7.712 -7.208 1.00 78.69 94 ARG A O 1
ATOM 679 N N . THR A 1 95 ? 4.770 -9.569 -6.500 1.00 78.75 95 THR A N 1
ATOM 680 C CA . THR A 1 95 ? 4.354 -9.402 -5.106 1.00 78.75 95 THR A CA 1
ATOM 681 C C . THR A 1 95 ? 5.436 -8.669 -4.316 1.00 78.75 95 THR A C 1
ATOM 683 O O . THR A 1 95 ? 6.546 -9.184 -4.181 1.00 78.75 95 THR A O 1
ATOM 686 N N . SER A 1 96 ? 5.107 -7.506 -3.760 1.00 79.62 96 SER A N 1
ATOM 687 C CA . SER A 1 96 ? 5.934 -6.785 -2.785 1.00 79.62 96 SER A CA 1
ATOM 688 C C . SER A 1 96 ? 5.502 -7.128 -1.355 1.00 79.62 96 SER A C 1
ATOM 690 O O . SER A 1 96 ? 4.377 -7.577 -1.120 1.00 79.62 96 SER A O 1
ATOM 692 N N . ARG A 1 97 ? 6.387 -6.916 -0.375 1.00 82.19 97 ARG A N 1
ATOM 693 C CA . ARG A 1 97 ? 6.053 -7.051 1.052 1.00 82.19 97 ARG A CA 1
ATOM 694 C C . ARG A 1 97 ? 5.833 -5.670 1.658 1.00 82.19 97 ARG A C 1
ATOM 696 O O . ARG A 1 97 ? 6.730 -4.834 1.623 1.00 82.19 97 ARG A O 1
ATOM 703 N N . ALA A 1 98 ? 4.654 -5.454 2.230 1.00 82.19 98 ALA A N 1
ATOM 704 C CA . ALA A 1 98 ? 4.365 -4.276 3.036 1.00 82.19 98 ALA A CA 1
ATOM 705 C C . ALA A 1 98 ? 4.679 -4.583 4.503 1.00 82.19 98 ALA A C 1
ATOM 707 O O . ALA A 1 98 ? 4.141 -5.550 5.034 1.00 82.19 98 ALA A O 1
ATOM 708 N N . GLN A 1 99 ? 5.523 -3.780 5.146 1.00 85.62 99 GLN A N 1
ATOM 709 C CA . GLN A 1 99 ? 5.708 -3.789 6.599 1.00 85.62 99 GLN A CA 1
ATOM 710 C C . GLN A 1 99 ? 4.725 -2.811 7.226 1.00 85.62 99 GLN A C 1
ATOM 712 O O . GLN A 1 99 ? 4.641 -1.667 6.785 1.00 85.62 99 GLN A O 1
ATOM 717 N N . ILE A 1 100 ? 3.982 -3.258 8.229 1.00 84.06 100 ILE A N 1
ATOM 718 C CA . ILE A 1 100 ? 2.914 -2.486 8.854 1.00 84.06 100 ILE A CA 1
ATOM 719 C C . ILE A 1 100 ? 3.191 -2.425 10.347 1.00 84.06 100 ILE A C 1
ATOM 721 O O . ILE A 1 100 ? 3.378 -3.464 10.975 1.00 84.06 100 ILE A O 1
ATOM 725 N N . ALA A 1 101 ? 3.204 -1.217 10.896 1.00 84.31 101 ALA A N 1
ATOM 726 C CA . ALA A 1 101 ? 3.280 -0.963 12.325 1.00 84.31 101 ALA A CA 1
ATOM 727 C C . ALA A 1 101 ? 2.061 -0.138 12.732 1.00 84.31 101 ALA A C 1
ATOM 729 O O . ALA A 1 101 ? 1.761 0.872 12.089 1.00 84.31 101 ALA A O 1
ATOM 730 N N . ALA A 1 102 ? 1.364 -0.562 13.782 1.00 82.12 102 ALA A N 1
ATOM 731 C CA . ALA A 1 102 ? 0.264 0.187 14.372 1.00 82.12 102 ALA A CA 1
ATOM 732 C C . ALA A 1 102 ? 0.611 0.551 15.812 1.00 82.12 102 ALA A C 1
ATOM 734 O O . ALA A 1 102 ? 1.101 -0.283 16.570 1.00 82.12 102 ALA A O 1
ATOM 735 N N . SER A 1 103 ? 0.342 1.795 16.189 1.00 82.44 103 SER A N 1
ATOM 736 C CA . SER A 1 103 ? 0.440 2.254 17.567 1.00 82.44 103 SER A CA 1
ATOM 737 C C . SER A 1 103 ? -0.794 3.061 17.936 1.00 82.44 103 SER A C 1
ATOM 739 O O . SER A 1 103 ? -1.383 3.750 17.100 1.00 82.44 103 SER A O 1
ATOM 741 N N . GLN A 1 104 ? -1.192 2.966 19.201 1.00 80.50 104 GLN A N 1
ATOM 742 C CA . GLN A 1 104 ? -2.255 3.777 19.769 1.00 80.50 104 GLN A CA 1
ATOM 743 C C . GLN A 1 104 ? -1.643 4.700 20.820 1.00 80.50 104 GLN A C 1
ATOM 745 O O . GLN A 1 104 ? -1.089 4.232 21.812 1.00 80.50 104 GLN A O 1
ATOM 750 N N . THR A 1 105 ? -1.774 6.008 20.615 1.00 75.81 105 THR A N 1
ATOM 751 C CA . THR A 1 105 ? -1.329 7.019 21.578 1.00 75.81 105 THR A CA 1
ATOM 752 C C . THR A 1 105 ? -2.469 8.000 21.798 1.00 75.81 105 THR A C 1
ATOM 754 O O . THR A 1 105 ? -2.935 8.627 20.850 1.00 75.81 105 THR A O 1
ATOM 757 N N . SER A 1 106 ? -2.944 8.125 23.040 1.00 73.50 106 SER A N 1
ATOM 758 C CA . SER A 1 106 ? -3.962 9.116 23.430 1.00 73.50 106 SER A CA 1
ATOM 759 C C . SER A 1 106 ? -5.221 9.117 22.540 1.00 73.50 106 SER A C 1
ATOM 761 O O . SER A 1 106 ? -5.688 10.169 22.111 1.00 73.50 106 SER A O 1
ATOM 763 N N . GLY A 1 107 ? -5.751 7.932 22.207 1.00 70.12 107 GLY A N 1
ATOM 764 C CA . GLY A 1 107 ? -6.955 7.789 21.370 1.00 70.12 107 GLY A CA 1
ATOM 765 C C . GLY A 1 107 ? -6.736 8.008 19.864 1.00 70.12 107 GLY A C 1
ATOM 766 O O . GLY A 1 107 ? -7.688 7.953 19.086 1.00 70.12 107 GLY A O 1
ATOM 767 N N . VAL A 1 108 ? -5.494 8.223 19.428 1.00 78.31 108 VAL A N 1
ATOM 768 C CA . VAL A 1 108 ? -5.111 8.292 18.014 1.00 78.31 108 VAL A CA 1
ATOM 769 C C . VAL A 1 108 ? -4.422 6.992 17.626 1.00 78.31 108 VAL A C 1
ATOM 771 O O . VAL A 1 108 ? -3.465 6.576 18.277 1.00 78.31 108 VAL A O 1
ATOM 774 N N . VAL A 1 109 ? -4.895 6.360 16.552 1.00 81.56 109 VAL A N 1
ATOM 775 C CA . VAL A 1 109 ? -4.212 5.218 15.941 1.00 81.56 109 VAL A CA 1
ATOM 776 C C . VAL A 1 109 ? -3.343 5.719 14.809 1.00 81.56 109 VAL A C 1
ATOM 778 O O . VAL A 1 109 ? -3.832 6.330 13.859 1.00 81.56 109 VAL A O 1
ATOM 781 N N . THR A 1 110 ? -2.051 5.433 14.909 1.00 84.88 110 THR A N 1
ATOM 782 C CA . THR A 1 110 ? -1.075 5.699 13.860 1.00 84.88 110 THR A CA 1
ATOM 783 C C . THR A 1 110 ? -0.703 4.386 13.196 1.00 84.88 110 THR A C 1
ATOM 785 O O . THR A 1 110 ? -0.230 3.466 13.857 1.00 84.88 110 THR A O 1
ATOM 788 N N . VAL A 1 111 ? -0.902 4.299 11.883 1.00 85.00 111 VAL A N 1
ATOM 789 C CA . VAL A 1 111 ? -0.489 3.161 11.062 1.00 85.00 111 VAL A CA 1
ATOM 790 C C . VAL A 1 111 ? 0.592 3.618 10.100 1.00 85.00 111 VAL A C 1
ATOM 792 O O . VAL A 1 111 ? 0.372 4.500 9.270 1.00 85.00 111 VAL A O 1
ATOM 795 N N . THR A 1 112 ? 1.756 2.987 10.191 1.00 86.94 112 THR A N 1
ATOM 796 C CA . THR A 1 112 ? 2.869 3.200 9.268 1.00 86.94 112 THR A CA 1
ATOM 797 C C . THR A 1 112 ? 3.022 1.973 8.385 1.00 86.94 112 THR A C 1
ATOM 799 O O . THR A 1 112 ? 3.139 0.858 8.883 1.00 86.94 112 THR A O 1
ATOM 802 N N . VAL A 1 113 ? 3.002 2.186 7.072 1.00 86.12 113 VAL A N 1
ATOM 803 C CA . VAL A 1 113 ? 3.165 1.158 6.046 1.00 86.12 113 VAL A CA 1
ATOM 804 C C . VAL A 1 113 ? 4.395 1.481 5.213 1.00 86.12 113 VAL A C 1
ATOM 806 O O . VAL A 1 113 ? 4.447 2.524 4.560 1.00 86.12 113 VAL A O 1
ATOM 809 N N . THR A 1 114 ? 5.361 0.570 5.194 1.00 85.38 114 THR A N 1
ATOM 810 C CA . THR A 1 114 ? 6.548 0.647 4.338 1.00 85.38 114 THR A CA 1
ATOM 811 C C . THR A 1 114 ? 6.429 -0.388 3.226 1.00 85.38 114 THR A C 1
ATOM 813 O O . THR A 1 114 ? 6.282 -1.577 3.498 1.00 85.38 114 THR A O 1
ATOM 816 N N . LEU A 1 115 ? 6.480 0.064 1.974 1.00 83.94 115 LEU A N 1
ATOM 817 C CA . LEU A 1 115 ? 6.455 -0.757 0.767 1.00 83.94 115 LEU A CA 1
ATOM 818 C C . LEU A 1 115 ? 7.730 -0.490 -0.038 1.00 83.94 115 LEU A C 1
ATOM 820 O O . LEU A 1 115 ? 7.864 0.555 -0.682 1.00 83.94 115 LEU A O 1
ATOM 824 N N . ASP A 1 116 ? 8.661 -1.438 0.009 1.00 81.94 116 ASP A N 1
ATOM 825 C CA . ASP A 1 116 ? 10.013 -1.318 -0.544 1.00 81.94 116 ASP A CA 1
ATOM 826 C C . ASP A 1 116 ? 10.750 -0.077 0.003 1.00 81.94 116 ASP A C 1
ATOM 828 O O . ASP A 1 116 ? 11.239 -0.088 1.129 1.00 81.94 116 ASP A O 1
ATOM 832 N N . THR A 1 117 ? 10.809 1.009 -0.773 1.00 78.69 117 THR A N 1
ATOM 833 C CA . THR A 1 117 ? 11.451 2.285 -0.407 1.00 78.69 117 THR A CA 1
ATOM 834 C C . THR A 1 117 ? 10.455 3.399 -0.082 1.00 78.69 117 THR A C 1
ATOM 836 O O . THR A 1 117 ? 10.856 4.533 0.174 1.00 78.69 117 THR A O 1
ATOM 839 N N . VAL A 1 118 ? 9.151 3.112 -0.130 1.00 82.81 118 VAL A N 1
ATOM 840 C CA . VAL A 1 118 ? 8.088 4.100 0.073 1.00 82.81 118 VAL A CA 1
ATOM 841 C C . VAL A 1 118 ? 7.425 3.874 1.421 1.00 82.81 118 VAL A C 1
ATOM 843 O O . VAL A 1 118 ? 6.864 2.812 1.670 1.00 82.81 118 VAL A O 1
ATOM 846 N N . THR A 1 119 ? 7.411 4.907 2.258 1.00 86.62 119 THR A N 1
ATOM 847 C CA . THR A 1 119 ? 6.712 4.887 3.546 1.00 86.62 119 THR A CA 1
ATOM 848 C C . THR A 1 119 ? 5.485 5.791 3.493 1.00 86.62 119 THR A C 1
ATOM 850 O O . THR A 1 119 ? 5.550 6.940 3.049 1.00 86.62 119 THR A O 1
ATOM 853 N N . ALA A 1 120 ? 4.350 5.280 3.960 1.00 85.69 120 ALA A N 1
ATOM 854 C CA . ALA A 1 120 ? 3.146 6.050 4.223 1.00 85.69 120 ALA A CA 1
ATOM 855 C C . ALA A 1 120 ? 2.785 5.910 5.701 1.00 85.69 120 ALA A C 1
ATOM 857 O O . ALA A 1 120 ? 2.665 4.799 6.202 1.00 85.69 120 ALA A O 1
ATOM 858 N N . SER A 1 121 ? 2.584 7.031 6.388 1.00 86.88 121 SER A N 1
ATOM 859 C CA . SER A 1 121 ? 2.034 7.048 7.742 1.00 86.88 121 SER A CA 1
ATOM 860 C C . SER A 1 121 ? 0.680 7.741 7.714 1.00 86.88 121 SER A C 1
ATOM 862 O O . SER A 1 121 ? 0.508 8.753 7.026 1.00 86.88 121 SER A O 1
ATOM 864 N N . LEU A 1 122 ? -0.292 7.158 8.404 1.00 86.94 122 LEU A N 1
ATOM 865 C CA . LEU A 1 122 ? -1.629 7.701 8.555 1.00 86.94 122 LEU A CA 1
ATOM 866 C C . LEU A 1 122 ? -2.004 7.648 10.032 1.00 86.94 122 LEU A C 1
ATOM 868 O O . LEU A 1 122 ? -1.971 6.581 10.637 1.00 86.94 122 LEU A O 1
ATOM 872 N N . ALA A 1 123 ? -2.365 8.798 10.588 1.00 83.88 123 ALA A N 1
ATOM 873 C CA . ALA A 1 123 ? -2.867 8.917 11.945 1.00 83.88 123 ALA A CA 1
ATOM 874 C C . ALA A 1 123 ? -4.345 9.301 11.890 1.00 83.88 123 ALA A C 1
ATOM 876 O O . ALA A 1 123 ? -4.696 10.303 11.265 1.00 83.88 123 ALA A O 1
ATOM 877 N N . GLU A 1 124 ? -5.207 8.514 12.530 1.00 80.12 124 GLU A N 1
ATOM 878 C CA . GLU A 1 124 ? -6.622 8.847 12.672 1.00 80.12 124 GLU A CA 1
ATOM 879 C C . GLU A 1 124 ? -7.057 8.815 14.138 1.00 80.12 124 GLU A C 1
ATOM 881 O O . GLU A 1 124 ? -6.718 7.877 14.869 1.00 80.12 124 GLU A O 1
ATOM 886 N N . PRO A 1 125 ? -7.853 9.806 14.580 1.00 76.44 125 PRO A N 1
ATOM 887 C CA . PRO A 1 125 ? -8.498 9.733 15.876 1.00 76.44 125 PRO A CA 1
ATOM 888 C C . PRO A 1 125 ? -9.557 8.626 15.846 1.00 76.44 125 PRO A C 1
ATOM 890 O O . PRO A 1 125 ? -10.455 8.607 14.994 1.00 76.44 125 PRO A O 1
ATOM 893 N N . LEU A 1 126 ? -9.480 7.715 16.809 1.00 69.50 126 LEU A N 1
ATOM 894 C CA . LEU A 1 126 ? -10.564 6.794 17.103 1.00 69.50 126 LEU A CA 1
ATOM 895 C C . LEU A 1 126 ? -11.562 7.519 17.997 1.00 69.50 126 LEU A C 1
ATOM 897 O O . LEU A 1 126 ? -11.536 7.406 19.217 1.00 69.50 126 LEU A O 1
ATOM 901 N N . ARG A 1 127 ? -12.430 8.324 17.386 1.00 63.09 127 ARG A N 1
ATOM 902 C CA . ARG A 1 127 ? -13.606 8.812 18.103 1.00 63.09 127 ARG A CA 1
ATOM 903 C C . ARG A 1 127 ? -14.623 7.682 18.160 1.00 63.09 127 ARG A C 1
ATOM 905 O O . ARG A 1 127 ? -14.941 7.106 17.118 1.00 63.09 127 ARG A O 1
ATOM 912 N N . LEU A 1 128 ? -15.142 7.408 19.355 1.00 57.72 128 LEU A N 1
ATOM 913 C CA . LEU A 1 128 ? -16.399 6.687 19.507 1.00 57.72 128 LEU A CA 1
ATOM 914 C C . LEU A 1 128 ? -17.417 7.377 18.605 1.00 57.72 128 LEU A C 1
ATOM 916 O O . LEU A 1 128 ? -17.616 8.594 18.677 1.00 57.72 128 LEU A O 1
ATOM 920 N N . ARG A 1 129 ? -17.994 6.618 17.676 1.00 57.47 129 ARG A N 1
ATOM 921 C CA . ARG A 1 129 ? -19.114 7.131 16.904 1.00 57.47 129 ARG A CA 1
ATOM 922 C C . ARG A 1 129 ? -20.231 7.298 17.924 1.00 57.47 129 ARG A C 1
ATOM 924 O O . ARG A 1 129 ? -20.620 6.304 18.529 1.00 57.47 129 ARG A O 1
ATOM 931 N N . ALA A 1 130 ? -20.693 8.530 18.146 1.00 53.91 130 ALA A N 1
ATOM 932 C CA . ALA A 1 130 ? -21.909 8.729 18.920 1.00 53.91 130 ALA A CA 1
ATOM 933 C C . ALA A 1 130 ? -22.976 7.786 18.334 1.00 53.91 130 ALA A C 1
ATOM 935 O O . ALA A 1 130 ? -23.049 7.680 17.096 1.00 53.91 130 ALA A O 1
ATOM 936 N N . PRO A 1 131 ? -23.713 7.039 19.175 1.00 56.94 131 PRO A N 1
ATOM 937 C CA . PRO A 1 131 ? -24.789 6.184 18.699 1.00 56.94 131 PRO A CA 1
ATOM 938 C C . PRO A 1 131 ? -25.677 7.010 17.765 1.00 56.94 131 PRO A C 1
ATOM 940 O O . PRO A 1 131 ? -25.886 8.204 17.985 1.00 56.94 131 PRO A O 1
ATOM 943 N N . ALA A 1 132 ? -26.115 6.410 16.654 1.00 58.12 132 ALA A N 1
ATOM 944 C CA . ALA A 1 132 ? -26.996 7.118 15.733 1.00 58.12 132 ALA A CA 1
ATOM 945 C C . ALA A 1 132 ? -28.215 7.633 16.523 1.00 58.12 132 ALA A C 1
ATOM 947 O O . ALA A 1 132 ? -28.706 6.883 17.368 1.00 58.12 132 ALA A O 1
ATOM 948 N N . PRO A 1 133 ? -28.695 8.868 16.295 1.00 54.94 133 PRO A N 1
ATOM 949 C CA . PRO A 1 133 ? -29.854 9.379 17.020 1.00 54.94 133 PRO A CA 1
ATOM 950 C C . PRO A 1 133 ? -31.034 8.406 16.868 1.00 54.94 133 PRO A C 1
ATOM 952 O O . PRO A 1 133 ? -31.392 8.046 15.745 1.00 54.94 133 PRO A O 1
ATOM 955 N N . GLY A 1 134 ? -31.579 7.931 17.994 1.00 59.59 134 GLY A N 1
ATOM 956 C CA . GLY A 1 134 ? -32.618 6.887 18.043 1.00 59.59 134 GLY A CA 1
ATOM 957 C C . GLY A 1 134 ? -32.111 5.435 18.113 1.00 59.59 134 GLY A C 1
ATOM 958 O O . GLY A 1 134 ? -32.904 4.500 18.029 1.00 59.59 134 GLY A O 1
ATOM 959 N N . SER A 1 135 ? -30.802 5.219 18.254 1.00 60.78 135 SER A N 1
ATOM 960 C CA . SER A 1 135 ? -30.202 3.916 18.567 1.00 60.78 135 SER A CA 1
ATOM 961 C C . SER A 1 135 ? -30.541 3.487 19.998 1.00 60.78 135 SER A C 1
ATOM 963 O O . SER A 1 135 ? -30.493 4.302 20.910 1.00 60.78 135 SER A O 1
ATOM 965 N N . LEU A 1 136 ? -30.765 2.188 20.224 1.00 59.75 136 LEU A N 1
ATOM 966 C CA . LEU A 1 136 ? -30.928 1.595 21.568 1.00 59.75 136 LEU A CA 1
ATOM 967 C C . LEU A 1 136 ? -29.707 1.793 22.486 1.00 59.75 136 LEU A C 1
ATOM 969 O O . LEU A 1 136 ? -29.793 1.572 23.687 1.00 59.75 136 LEU A O 1
ATOM 973 N N . LEU A 1 137 ? -28.563 2.164 21.907 1.00 53.59 137 LEU A N 1
ATOM 974 C CA . LEU A 1 137 ? -27.323 2.477 22.619 1.00 53.59 137 LEU A CA 1
ATOM 975 C C . LEU A 1 137 ? -27.167 3.977 22.915 1.00 53.59 137 LEU A C 1
ATOM 977 O O . LEU A 1 137 ? -26.126 4.376 23.428 1.00 53.59 137 LEU A O 1
ATOM 981 N N . ASP A 1 138 ? -28.140 4.811 22.540 1.00 51.41 138 ASP A N 1
ATOM 982 C CA . ASP A 1 138 ? -28.160 6.222 22.916 1.00 51.41 138 ASP A CA 1
ATOM 983 C C . ASP A 1 138 ? -28.502 6.340 24.411 1.00 51.41 138 ASP A C 1
ATOM 985 O O . ASP A 1 138 ? -29.610 5.970 24.801 1.00 51.41 138 ASP A O 1
ATOM 989 N N . PRO A 1 139 ? -27.592 6.833 25.274 1.00 53.69 139 PRO A N 1
ATOM 990 C CA . PRO A 1 139 ? -27.890 7.015 26.694 1.00 53.69 139 PRO A CA 1
ATOM 991 C C . PRO A 1 139 ? -28.971 8.079 26.942 1.00 53.69 139 PRO A C 1
ATOM 993 O O . PRO A 1 139 ? -29.482 8.158 28.053 1.00 53.69 139 PRO A O 1
ATOM 996 N N . ALA A 1 140 ? -29.321 8.888 25.932 1.00 58.59 140 ALA A N 1
ATOM 997 C CA . ALA A 1 140 ? -30.466 9.799 25.966 1.00 58.59 140 ALA A CA 1
ATOM 998 C C . ALA A 1 140 ? -31.777 9.148 25.475 1.00 58.59 140 ALA A C 1
ATOM 1000 O O . ALA A 1 140 ? -32.818 9.801 25.442 1.00 58.59 140 ALA A O 1
ATOM 1001 N N . GLY A 1 141 ? -31.735 7.875 25.072 1.00 51.22 141 GLY A N 1
ATOM 1002 C CA . GLY A 1 141 ? -32.872 7.092 24.601 1.00 51.22 141 GLY A CA 1
ATOM 1003 C C . GLY A 1 141 ? -33.704 6.490 25.733 1.00 51.22 141 GLY A C 1
ATOM 1004 O O . GLY A 1 141 ? -33.867 5.272 25.752 1.00 51.22 141 GLY A O 1
ATOM 1005 N N . LEU A 1 142 ? -34.170 7.334 26.663 1.00 44.06 142 LEU A N 1
ATOM 1006 C CA . LEU A 1 142 ? -35.420 7.266 27.448 1.00 44.06 142 LEU A CA 1
ATOM 1007 C C . LEU A 1 142 ? -35.457 8.407 28.475 1.00 44.06 142 LEU A C 1
ATOM 1009 O O . LEU A 1 142 ? -34.519 8.498 29.298 1.00 44.06 142 LEU A O 1
#

Foldseek 3Di:
DDDPPPPPPPQDPVNVVVVVVVVVVVCVVCVVVVVVVVVVVLLVLQQVVQVVVQVVVVVVLLVQCQVPVCRNVVVLVPDDQWDWDWDQRPVPRDTWIWIWGWDDDPQKIWIWIDTPPDIDIDIDRSDHDQADVVDPPHPPND

Radius of gyration: 30.0 Å; chains: 1; bounding box: 66×20×104 Å

Secondary structure (DSSP, 8-state):
---------PPPHHHHHHHHHHHHHHHHHHHHHHHHHHHHHHHHHHHHHHHHHHHHHHHHHHHHHTT-TTHHHHHHHHS-SSEEEEEE-TTT-PEEEEEEEEEEETTEEEEEEEETTEEEEEEEE-PPPPPPTT-TT-TT--

pLDDT: mean 75.86, std 11.77, range [40.59, 92.88]

Sequence (142 aa):
MKAVVRRARGFGLVEAIVVLGIVAITVAAVAPALHLAAAAPQRAARRDAARRLARNVIVRMRAASAYDEGAVAALTAALPAVWTVALGDPLSGRTSRAQIAASQTSGVVTVTVTLDTVTASLAEPLRLRAPAPGSLLDPAGL